Protein AF-A0AAU0RFF8-F1 (afdb_monomer)

Foldseek 3Di:
DPLVLVVLVVVLVCCVPPVCVVQVHDDFLVSLLVVVLVVQVVCCVPPNVCRNVVLQVVLCVVVVHDSPDGSLVCLCVVPPPDDRVVSNVVVSVSSNVSSVPPD

pLDDT: mean 92.89, std 7.03, range [52.94, 98.31]

Mean predicted aligned error: 3.37 Å

Radius of gyration: 13.32 Å; Cα contacts (8 Å, |Δi|>4): 74; chains: 1; bounding box: 31×32×32 Å

Secondary structure (DSSP, 8-state):
---HHHHHHHHHHHHHH-HHHHHSS---HHHHHHHHHHHHHHHHHHT-TTHHHHHHHHHHHHHT--TTS-HHHHHHHHTTT--HHHHHHHHHHHHHHHHHHH-

Sequence (103 aa):
MKDIRSDVLQLIALLESRPSMVMGVSPNFQTMAMYIEGYLSGINLASNPNIFPGIDPWFQEKNNVNKSRSWLWHIQKQNKGKSDEELRKILLQTFREYAEEKL

Solvent-accessible surface area (backbone atoms only — not comparable to full-atom values): 5952 Å² total; per-residue (Å²): 131,84,61,61,30,60,54,50,54,52,51,47,55,44,50,73,76,40,38,38,76,77,67,76,41,85,68,51,40,68,58,49,50,53,50,52,53,52,50,36,45,50,46,20,75,75,76,42,79,54,62,45,72,41,51,40,61,49,46,26,61,78,66,75,47,73,85,93,57,53,51,68,57,47,53,53,62,77,47,66,88,60,52,55,68,57,48,38,52,51,50,51,50,53,52,47,53,48,37,76,75,76,86

Structure (mmCIF, N/CA/C/O backbone):
data_AF-A0AAU0RFF8-F1
#
_entry.id   AF-A0AAU0RFF8-F1
#
loop_
_atom_site.group_PDB
_atom_site.id
_atom_site.type_symbol
_atom_site.label_atom_id
_atom_site.label_alt_id
_atom_site.label_comp_id
_atom_site.label_asym_id
_atom_site.label_entity_id
_atom_site.label_seq_id
_atom_site.pdbx_PDB_ins_code
_atom_site.Cartn_x
_atom_site.Cartn_y
_atom_site.Cartn_z
_atom_site.occupancy
_atom_site.B_iso_or_equiv
_atom_site.auth_seq_id
_atom_site.auth_comp_id
_atom_site.auth_asym_id
_atom_site.auth_atom_id
_atom_site.pdbx_PDB_model_num
ATOM 1 N N . MET A 1 1 ? 14.437 -9.411 -18.114 1.00 52.94 1 MET A N 1
ATOM 2 C CA . MET A 1 1 ? 14.105 -8.321 -17.171 1.00 52.94 1 MET A CA 1
ATOM 3 C C . MET A 1 1 ? 13.301 -8.956 -16.051 1.00 52.94 1 MET A C 1
ATOM 5 O O . MET A 1 1 ? 12.470 -9.796 -16.369 1.00 52.94 1 MET A O 1
ATOM 9 N N . LYS A 1 2 ? 13.617 -8.6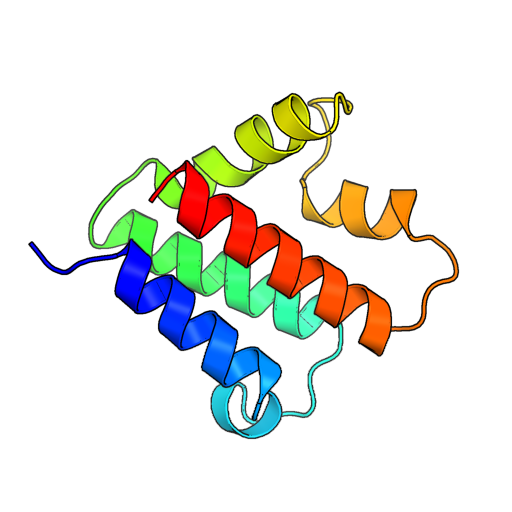87 -14.782 1.00 62.88 2 LYS A N 1
ATOM 10 C CA . LYS A 1 2 ? 12.888 -9.282 -13.652 1.00 62.88 2 LYS A CA 1
ATOM 11 C C . LYS A 1 2 ? 11.450 -8.743 -13.665 1.00 62.88 2 LYS A C 1
ATOM 13 O O . LYS A 1 2 ? 11.273 -7.552 -13.906 1.00 62.88 2 LYS A O 1
ATOM 18 N N . ASP A 1 3 ? 10.455 -9.607 -13.494 1.00 87.50 3 ASP A N 1
ATOM 19 C CA . ASP A 1 3 ? 9.043 -9.217 -13.536 1.00 87.50 3 ASP A CA 1
ATOM 20 C C . ASP A 1 3 ? 8.660 -8.500 -12.230 1.00 87.50 3 ASP A C 1
ATOM 22 O O . ASP A 1 3 ? 8.377 -9.130 -11.211 1.00 87.50 3 ASP A O 1
ATOM 26 N N . ILE A 1 4 ? 8.708 -7.164 -12.266 1.00 89.12 4 ILE A N 1
ATOM 27 C CA . ILE A 1 4 ? 8.442 -6.297 -11.111 1.00 89.12 4 ILE A CA 1
ATOM 28 C C . ILE A 1 4 ? 7.013 -6.492 -10.597 1.00 89.12 4 ILE A C 1
ATOM 30 O O . ILE A 1 4 ? 6.801 -6.509 -9.385 1.00 89.12 4 ILE A O 1
ATOM 34 N N . ARG A 1 5 ? 6.042 -6.676 -11.497 1.00 92.12 5 ARG A N 1
ATOM 35 C CA . ARG A 1 5 ? 4.651 -6.932 -11.125 1.00 92.12 5 ARG A CA 1
ATOM 36 C C . ARG A 1 5 ? 4.547 -8.199 -10.290 1.00 92.12 5 ARG A C 1
ATOM 38 O O . ARG A 1 5 ? 3.957 -8.173 -9.212 1.00 92.12 5 ARG A O 1
ATOM 45 N N . SER A 1 6 ? 5.140 -9.295 -10.761 1.00 92.56 6 SER A N 1
ATOM 46 C CA . SER A 1 6 ? 5.132 -10.564 -10.030 1.00 92.56 6 SER A CA 1
ATOM 47 C C . SER A 1 6 ? 5.812 -10.450 -8.662 1.00 92.56 6 SER A C 1
ATOM 49 O O . SER A 1 6 ? 5.269 -10.955 -7.679 1.00 92.56 6 SER A O 1
ATOM 51 N N . ASP A 1 7 ? 6.950 -9.755 -8.572 1.00 92.00 7 ASP A N 1
ATOM 52 C CA . ASP A 1 7 ? 7.655 -9.516 -7.303 1.00 92.00 7 ASP A CA 1
ATOM 53 C C . ASP A 1 7 ? 6.778 -8.719 -6.311 1.00 92.00 7 ASP A C 1
ATOM 55 O O . ASP A 1 7 ? 6.662 -9.087 -5.138 1.00 92.00 7 ASP A O 1
ATOM 59 N N . VAL A 1 8 ? 6.099 -7.668 -6.784 1.00 93.75 8 VAL A N 1
ATOM 60 C CA . VAL A 1 8 ? 5.183 -6.851 -5.970 1.00 93.75 8 VAL A CA 1
ATOM 61 C C . VAL A 1 8 ? 3.979 -7.669 -5.497 1.00 93.75 8 VAL A C 1
ATOM 63 O O . VAL A 1 8 ? 3.645 -7.643 -4.313 1.00 93.75 8 VAL A O 1
ATOM 66 N N . LEU A 1 9 ? 3.342 -8.438 -6.383 1.00 95.75 9 LEU A N 1
ATOM 67 C CA . LEU A 1 9 ? 2.185 -9.267 -6.025 1.00 95.75 9 LEU A CA 1
ATOM 68 C C . LEU A 1 9 ? 2.546 -10.360 -5.010 1.00 95.75 9 LEU A C 1
ATOM 70 O O . LEU A 1 9 ? 1.755 -10.646 -4.106 1.00 95.75 9 LEU A O 1
ATOM 74 N N . GLN A 1 10 ? 3.747 -10.938 -5.113 1.00 95.44 10 GLN A N 1
ATOM 75 C CA . GLN A 1 10 ? 4.264 -11.880 -4.119 1.00 95.44 10 GLN A CA 1
ATOM 76 C C . GLN A 1 10 ? 4.501 -11.204 -2.766 1.00 95.44 10 GLN A C 1
ATOM 78 O O . GLN A 1 10 ? 4.110 -11.760 -1.738 1.00 95.44 10 GLN A O 1
ATOM 83 N N . LEU A 1 11 ? 5.079 -9.996 -2.745 1.00 95.94 11 LEU A N 1
ATOM 84 C CA . LEU A 1 11 ? 5.234 -9.234 -1.505 1.00 95.94 11 LEU A CA 1
ATOM 85 C C . LEU A 1 11 ? 3.879 -8.973 -0.836 1.00 95.94 11 LEU A C 1
ATOM 87 O O . LEU A 1 11 ? 3.749 -9.165 0.372 1.00 95.94 11 LEU A O 1
ATOM 91 N N . ILE A 1 12 ? 2.866 -8.569 -1.604 1.00 97.44 12 ILE A N 1
ATOM 92 C CA . ILE A 1 12 ? 1.524 -8.306 -1.070 1.00 97.44 12 ILE A CA 1
ATOM 93 C C . ILE A 1 12 ? 0.945 -9.575 -0.434 1.00 97.44 12 ILE A C 1
ATOM 95 O O . ILE A 1 12 ? 0.496 -9.525 0.708 1.00 97.44 12 ILE A O 1
ATOM 99 N N . ALA A 1 13 ? 1.030 -10.726 -1.108 1.00 97.56 13 ALA A N 1
ATOM 100 C CA . ALA A 1 13 ? 0.558 -11.998 -0.553 1.00 97.56 13 ALA A CA 1
ATOM 101 C C . ALA A 1 13 ? 1.284 -12.387 0.755 1.00 97.56 13 ALA A C 1
ATOM 103 O O . ALA A 1 13 ? 0.679 -12.936 1.685 1.00 97.56 13 ALA A O 1
ATOM 104 N N . LEU A 1 14 ? 2.580 -12.080 0.869 1.00 97.06 14 LEU A N 1
ATOM 105 C CA . LEU A 1 14 ? 3.342 -12.279 2.106 1.00 97.06 14 LEU A CA 1
ATOM 106 C C . LEU A 1 14 ? 2.895 -11.321 3.220 1.00 97.06 14 LEU A C 1
ATOM 108 O O . LEU A 1 14 ? 2.748 -11.750 4.364 1.00 97.06 14 LEU A O 1
ATOM 112 N N . LEU A 1 15 ? 2.640 -10.050 2.901 1.00 97.12 15 LEU A N 1
ATOM 113 C CA . LEU A 1 15 ? 2.149 -9.054 3.859 1.00 97.12 15 LEU A CA 1
ATOM 114 C C . LEU A 1 15 ? 0.720 -9.347 4.338 1.00 97.12 15 LEU A C 1
ATOM 116 O O . LEU A 1 15 ? 0.404 -9.078 5.494 1.00 97.12 15 LEU A O 1
ATOM 120 N N . GLU A 1 16 ? -0.133 -9.920 3.488 1.00 96.31 16 GLU A N 1
ATOM 121 C CA . GLU A 1 16 ? -1.484 -10.358 3.860 1.00 96.31 16 GLU A CA 1
ATOM 122 C C . GLU A 1 16 ? -1.445 -11.566 4.804 1.00 96.31 16 GLU A C 1
ATOM 124 O O . GLU A 1 16 ? -2.165 -11.606 5.801 1.00 96.31 16 GLU A O 1
ATOM 129 N N . SER A 1 17 ? -0.595 -12.553 4.504 1.00 96.38 17 SER A N 1
ATOM 130 C CA . SER A 1 17 ? -0.572 -13.828 5.229 1.00 96.38 17 SER A CA 1
ATOM 131 C C . SER A 1 17 ? 0.289 -13.808 6.491 1.00 96.38 17 SER A C 1
ATOM 133 O O . SER A 1 17 ? -0.048 -14.461 7.480 1.00 96.38 17 SER A O 1
ATOM 135 N N . ARG A 1 18 ? 1.430 -13.110 6.466 1.00 95.50 18 ARG A N 1
ATOM 136 C CA . ARG A 1 18 ? 2.451 -13.144 7.528 1.00 95.50 18 ARG A CA 1
ATOM 137 C C . ARG A 1 18 ? 3.130 -11.778 7.723 1.00 95.50 18 ARG A C 1
ATOM 139 O O . ARG A 1 18 ? 4.362 -11.706 7.701 1.00 95.50 18 ARG A O 1
ATOM 146 N N . PRO A 1 19 ? 2.373 -10.696 7.983 1.00 94.94 19 PRO A N 1
ATOM 147 C CA . PRO A 1 19 ? 2.926 -9.342 8.058 1.00 94.94 19 PRO A CA 1
ATOM 148 C C . PRO A 1 19 ? 4.065 -9.217 9.079 1.00 94.94 19 PRO A C 1
ATOM 150 O O . PRO A 1 19 ? 5.109 -8.640 8.779 1.00 94.94 19 PRO A O 1
ATOM 153 N N . SER A 1 20 ? 3.916 -9.833 10.256 1.00 94.69 20 SER A N 1
ATOM 154 C CA . SER A 1 20 ? 4.934 -9.773 11.310 1.00 94.69 20 SER A CA 1
ATOM 155 C C . SER A 1 20 ? 6.229 -10.502 10.965 1.00 94.69 20 SER A C 1
ATOM 157 O O . SER A 1 20 ? 7.288 -10.113 11.443 1.00 94.69 20 SER A O 1
ATOM 159 N N . MET A 1 21 ? 6.167 -11.538 10.125 1.00 94.81 21 MET A N 1
ATOM 160 C CA . MET A 1 21 ? 7.358 -12.249 9.653 1.00 94.81 21 MET A CA 1
ATOM 161 C C . MET A 1 21 ? 8.144 -11.393 8.659 1.00 94.81 21 MET A C 1
ATOM 163 O O . MET A 1 21 ? 9.368 -11.364 8.710 1.00 94.81 21 MET A O 1
ATOM 167 N N . VAL A 1 22 ? 7.438 -10.687 7.773 1.00 94.25 22 VAL A N 1
ATOM 168 C CA . VAL A 1 22 ? 8.050 -9.812 6.764 1.00 94.25 22 VAL A CA 1
ATOM 169 C C . VAL A 1 22 ? 8.657 -8.567 7.409 1.00 94.25 22 VAL A C 1
ATOM 171 O O . VAL A 1 22 ? 9.738 -8.132 7.024 1.00 94.25 22 VAL A O 1
ATOM 174 N N . MET A 1 23 ? 7.963 -7.992 8.393 1.00 93.75 23 MET A N 1
ATOM 175 C CA . MET A 1 23 ? 8.310 -6.689 8.967 1.00 93.75 23 MET A CA 1
ATOM 176 C C . MET A 1 23 ? 9.035 -6.774 10.318 1.00 93.75 23 MET A C 1
ATOM 178 O O . MET A 1 23 ? 9.462 -5.750 10.843 1.00 93.75 23 MET A O 1
ATOM 182 N N . GLY A 1 24 ? 9.149 -7.967 10.911 1.00 91.75 24 GLY A N 1
ATOM 183 C CA . GLY A 1 24 ? 9.764 -8.185 12.227 1.00 91.75 24 GLY A CA 1
ATOM 184 C C . GLY A 1 24 ? 8.950 -7.660 13.419 1.00 91.75 24 GLY A C 1
ATOM 185 O O . GLY A 1 24 ? 9.378 -7.796 14.562 1.00 91.75 24 GLY A O 1
ATOM 186 N N . VAL A 1 25 ? 7.780 -7.067 13.174 1.00 90.75 25 VAL A N 1
ATOM 187 C CA . VAL A 1 25 ? 6.878 -6.479 14.176 1.00 90.75 25 VAL A CA 1
ATOM 188 C C . VAL A 1 25 ? 5.433 -6.686 13.746 1.00 90.75 25 VAL A C 1
ATOM 190 O O . VAL A 1 25 ? 5.172 -6.763 12.553 1.00 90.75 25 VAL A O 1
ATOM 193 N N . SER A 1 26 ? 4.482 -6.715 14.684 1.00 91.44 26 SER A N 1
ATOM 194 C CA . SER A 1 26 ? 3.058 -6.632 14.327 1.00 91.44 26 SER A CA 1
ATOM 195 C C . SER A 1 26 ? 2.762 -5.226 13.795 1.00 91.44 26 SER A C 1
ATOM 197 O O . SER A 1 26 ? 2.777 -4.282 14.590 1.00 91.44 26 SER A O 1
ATOM 199 N N . PRO A 1 27 ? 2.535 -5.040 12.483 1.00 95.19 27 PRO A N 1
ATOM 200 C CA . PRO A 1 27 ? 2.484 -3.702 11.925 1.00 95.19 27 PRO A CA 1
ATOM 201 C C . PRO A 1 27 ? 1.104 -3.088 12.127 1.00 95.19 27 PRO A C 1
ATOM 203 O O . PRO A 1 27 ? 0.084 -3.752 11.934 1.00 95.19 27 PRO A O 1
ATOM 206 N N . ASN A 1 28 ? 1.089 -1.799 12.447 1.00 96.81 28 ASN A N 1
ATOM 207 C CA . ASN A 1 28 ? -0.092 -0.968 12.257 1.00 96.81 28 ASN A CA 1
ATOM 208 C C . ASN A 1 28 ? -0.126 -0.418 10.816 1.00 96.81 28 ASN A C 1
ATOM 210 O O . ASN A 1 28 ? 0.811 -0.634 10.035 1.00 96.81 28 ASN A O 1
ATOM 214 N N . PHE A 1 29 ? -1.192 0.294 10.451 1.00 96.88 29 PHE A N 1
ATOM 215 C CA . PHE A 1 29 ? -1.346 0.928 9.141 1.00 96.88 29 PHE A CA 1
ATOM 216 C C . PHE A 1 29 ? -0.128 1.772 8.757 1.00 96.88 29 PHE A C 1
ATOM 218 O O . PHE A 1 29 ? 0.404 1.609 7.662 1.00 96.88 29 PHE A O 1
ATOM 225 N N . GLN A 1 30 ? 0.344 2.637 9.658 1.00 96.31 30 GLN A N 1
ATOM 226 C CA . GLN A 1 30 ? 1.443 3.556 9.368 1.00 96.31 30 GLN A CA 1
ATOM 227 C C . GLN A 1 30 ? 2.753 2.805 9.107 1.00 96.31 30 GLN A C 1
ATOM 229 O O . GLN A 1 30 ? 3.467 3.124 8.158 1.00 96.31 30 GLN A O 1
ATOM 234 N N . THR A 1 31 ? 3.060 1.787 9.916 1.00 96.94 31 THR A N 1
ATOM 235 C CA . THR A 1 31 ? 4.256 0.957 9.731 1.00 96.94 31 THR A CA 1
ATOM 236 C C . THR A 1 31 ? 4.211 0.230 8.387 1.00 96.94 31 THR A C 1
ATOM 238 O O . THR A 1 31 ? 5.212 0.194 7.675 1.00 96.94 31 THR A O 1
ATOM 241 N N . MET A 1 32 ? 3.055 -0.330 8.016 1.00 97.62 32 MET A N 1
ATOM 242 C CA . MET A 1 32 ? 2.890 -1.036 6.741 1.00 97.62 32 MET A CA 1
ATOM 243 C C . MET A 1 32 ? 2.971 -0.085 5.544 1.00 97.62 32 MET A C 1
ATO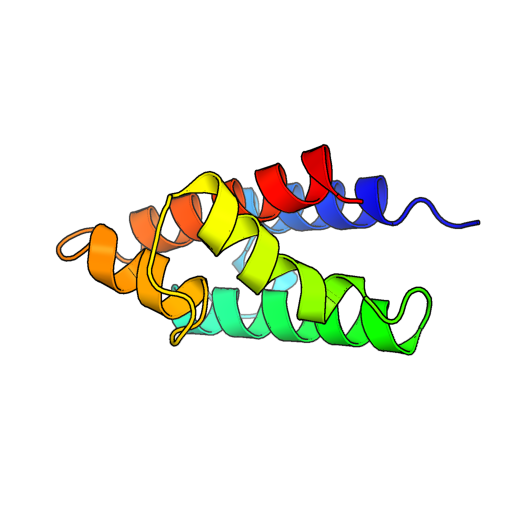M 245 O O . MET A 1 32 ? 3.624 -0.407 4.554 1.00 97.62 32 MET A O 1
ATOM 249 N N . ALA A 1 33 ? 2.374 1.102 5.654 1.00 97.31 33 ALA A N 1
ATOM 250 C CA . ALA A 1 33 ? 2.435 2.132 4.625 1.00 97.31 33 ALA A CA 1
ATOM 251 C C . ALA A 1 33 ? 3.879 2.574 4.358 1.00 97.31 33 ALA A C 1
ATOM 253 O O . ALA A 1 33 ? 4.326 2.537 3.214 1.00 97.31 33 ALA A O 1
ATOM 254 N N . MET A 1 34 ? 4.641 2.878 5.414 1.00 96.06 34 MET A N 1
ATOM 255 C CA . MET A 1 34 ? 6.058 3.238 5.291 1.00 96.06 34 MET A CA 1
ATOM 256 C C . MET A 1 34 ? 6.892 2.129 4.644 1.00 96.06 34 MET A C 1
ATOM 258 O O . MET A 1 34 ? 7.778 2.408 3.839 1.00 96.06 34 MET A O 1
ATOM 262 N N . TYR A 1 35 ? 6.616 0.868 4.983 1.00 96.69 35 TYR A N 1
ATOM 263 C CA . TYR A 1 35 ? 7.309 -0.267 4.379 1.00 96.69 35 TYR A CA 1
ATOM 264 C C . TYR A 1 35 ? 7.040 -0.361 2.872 1.00 96.69 35 TYR A C 1
ATOM 266 O O . TYR A 1 35 ? 7.976 -0.533 2.094 1.00 96.69 35 TYR A O 1
ATOM 274 N N . ILE A 1 36 ? 5.781 -0.203 2.449 1.00 96.00 36 ILE A N 1
ATOM 275 C CA . ILE A 1 36 ? 5.396 -0.223 1.030 1.00 96.00 36 ILE A CA 1
ATOM 276 C C . ILE A 1 36 ? 6.038 0.942 0.268 1.00 96.00 36 ILE A C 1
ATOM 278 O O . ILE A 1 36 ? 6.616 0.723 -0.795 1.00 96.00 36 ILE A O 1
ATOM 282 N N . GLU A 1 37 ? 5.998 2.162 0.809 1.00 94.75 37 GLU A N 1
ATOM 283 C CA . GLU A 1 37 ? 6.641 3.323 0.176 1.00 94.75 37 GLU A CA 1
ATOM 284 C C . GLU A 1 37 ? 8.160 3.139 0.047 1.00 94.75 37 GLU A C 1
ATOM 286 O O . GLU A 1 37 ? 8.739 3.448 -0.998 1.00 94.75 37 GLU A O 1
ATOM 291 N N . GLY A 1 38 ? 8.808 2.577 1.074 1.00 94.50 38 GLY A N 1
ATOM 292 C CA . GLY A 1 38 ? 10.230 2.236 1.038 1.00 94.50 38 GLY A CA 1
ATOM 293 C C . GLY A 1 38 ? 10.554 1.167 -0.008 1.00 94.50 38 GLY A C 1
ATOM 294 O O . GLY A 1 38 ? 11.520 1.308 -0.759 1.00 94.50 38 GLY A O 1
ATOM 295 N N . TYR A 1 39 ? 9.722 0.129 -0.112 1.00 93.81 39 TYR A N 1
ATOM 296 C CA . TYR A 1 39 ? 9.870 -0.919 -1.121 1.00 93.81 39 TYR A CA 1
ATOM 297 C C . TYR A 1 39 ? 9.723 -0.366 -2.546 1.00 93.81 39 TYR A C 1
ATOM 299 O O . TYR A 1 39 ? 10.590 -0.600 -3.392 1.00 93.81 39 TYR A O 1
ATOM 307 N N . LEU A 1 40 ? 8.681 0.434 -2.798 1.00 91.75 40 LEU A N 1
ATOM 308 C CA . LEU A 1 40 ? 8.478 1.109 -4.080 1.00 91.75 40 LEU A CA 1
ATOM 309 C C . LEU A 1 40 ? 9.647 2.038 -4.420 1.00 91.75 40 LEU A C 1
ATOM 311 O O . LEU A 1 40 ? 10.125 2.017 -5.552 1.00 91.75 40 LEU A O 1
ATOM 315 N N . SER A 1 41 ? 10.151 2.802 -3.446 1.00 90.75 41 SER A N 1
ATOM 316 C CA . SER A 1 41 ? 11.331 3.659 -3.617 1.00 90.75 41 SER A CA 1
ATOM 317 C C . SER A 1 41 ? 12.575 2.854 -4.007 1.00 90.75 41 SER A C 1
ATOM 319 O O . SER A 1 41 ? 13.323 3.261 -4.895 1.00 90.75 41 SER A O 1
ATOM 321 N N . GLY A 1 42 ? 12.783 1.684 -3.393 1.00 91.00 42 GLY A N 1
ATOM 322 C CA . GLY A 1 42 ? 13.883 0.778 -3.729 1.00 91.00 42 GLY A CA 1
ATOM 323 C C . GLY A 1 42 ? 13.803 0.256 -5.165 1.00 91.00 42 GLY A C 1
ATOM 324 O O . GLY A 1 42 ? 14.792 0.317 -5.897 1.00 91.00 42 GLY A O 1
ATOM 325 N N . ILE A 1 43 ? 12.618 -0.181 -5.605 1.00 88.69 43 ILE A N 1
ATOM 326 C CA . ILE A 1 43 ? 12.378 -0.565 -7.007 1.00 88.69 43 ILE A CA 1
ATOM 327 C C . ILE A 1 43 ? 12.639 0.623 -7.942 1.00 88.69 43 ILE A C 1
ATOM 329 O O . ILE A 1 43 ? 13.257 0.465 -9.000 1.00 88.69 43 ILE A O 1
ATOM 333 N N . ASN A 1 44 ? 12.189 1.815 -7.542 1.00 88.06 44 ASN A N 1
ATOM 334 C CA . ASN A 1 44 ? 12.333 3.033 -8.327 1.00 88.06 44 ASN A CA 1
ATOM 335 C C . ASN A 1 44 ? 13.803 3.357 -8.621 1.00 88.06 44 ASN A C 1
ATOM 337 O O . ASN A 1 44 ? 14.147 3.702 -9.748 1.00 88.06 44 ASN A O 1
ATOM 341 N N . LEU A 1 45 ? 14.670 3.199 -7.615 1.00 86.19 45 LEU A N 1
ATOM 342 C CA . LEU A 1 45 ? 16.116 3.403 -7.732 1.00 86.19 45 LEU A CA 1
ATOM 343 C C . LEU A 1 45 ? 16.811 2.302 -8.543 1.00 86.19 45 LEU A C 1
ATOM 345 O O . LEU A 1 45 ? 17.764 2.584 -9.265 1.00 86.19 45 LEU A O 1
ATOM 349 N N . ALA A 1 46 ? 16.366 1.052 -8.407 1.00 85.12 46 ALA A N 1
ATOM 350 C CA . ALA A 1 46 ? 17.056 -0.096 -8.984 1.00 85.12 46 ALA A CA 1
ATOM 351 C C . ALA A 1 46 ? 16.670 -0.395 -10.439 1.00 85.12 46 ALA A C 1
ATOM 353 O O . ALA A 1 46 ? 17.409 -1.101 -11.127 1.00 85.12 46 ALA A O 1
ATOM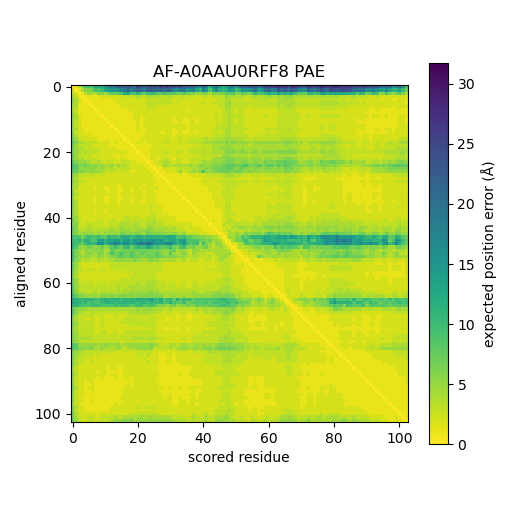 354 N N . SER A 1 47 ? 15.485 0.018 -10.899 1.00 78.00 47 SER A N 1
ATOM 355 C CA . SER A 1 47 ? 14.938 -0.515 -12.157 1.00 78.00 47 SER A 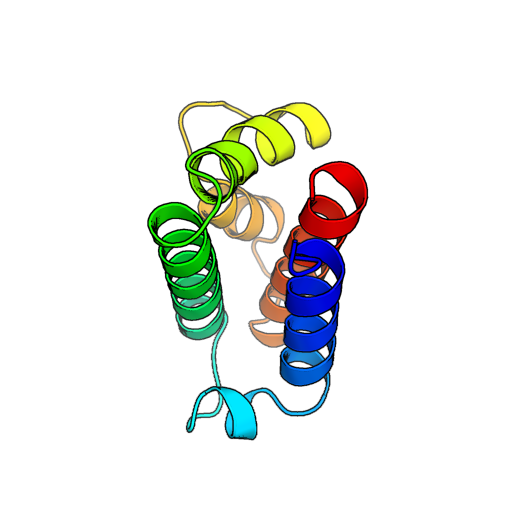CA 1
ATOM 356 C C . SER A 1 47 ? 14.107 0.468 -12.975 1.00 78.00 47 SER A C 1
ATOM 358 O O . SER A 1 47 ? 14.362 0.601 -14.169 1.00 78.00 47 SER A O 1
ATOM 360 N N . ASN A 1 48 ? 13.108 1.133 -12.387 1.00 73.06 48 ASN A N 1
ATOM 361 C CA . ASN A 1 48 ? 12.168 1.959 -13.153 1.00 73.06 48 ASN A CA 1
ATOM 362 C C . ASN A 1 48 ? 11.785 3.234 -12.382 1.00 73.06 48 ASN A C 1
ATOM 364 O O . ASN A 1 48 ? 11.037 3.136 -11.409 1.00 73.06 48 ASN A O 1
ATOM 368 N N . PRO A 1 49 ? 12.224 4.424 -12.836 1.00 72.94 49 PRO A N 1
ATOM 369 C CA . PRO A 1 49 ? 12.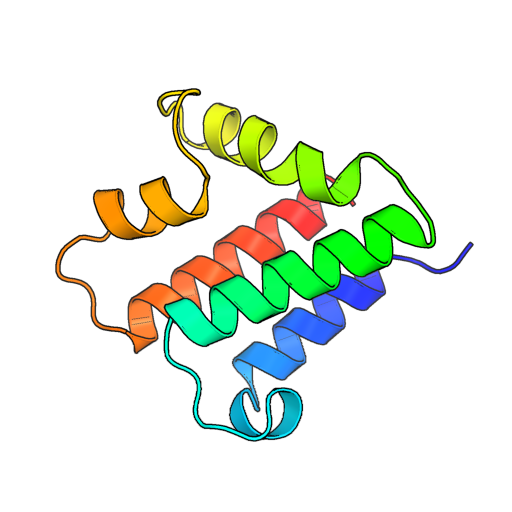155 5.665 -12.063 1.00 72.94 49 PRO A CA 1
ATOM 370 C C . PRO A 1 49 ? 10.745 6.249 -11.881 1.00 72.94 49 PRO A C 1
ATOM 372 O O . PRO A 1 49 ? 10.605 7.257 -11.188 1.00 72.94 49 PRO A O 1
ATOM 375 N N . ASN A 1 50 ? 9.714 5.637 -12.474 1.00 80.00 50 ASN A N 1
ATOM 376 C CA . ASN A 1 50 ? 8.341 6.144 -12.437 1.00 80.00 50 ASN A CA 1
ATOM 377 C C . ASN A 1 50 ? 7.381 5.298 -11.590 1.00 80.00 50 ASN A C 1
ATOM 379 O O . ASN A 1 50 ? 6.216 5.665 -11.452 1.00 80.00 50 ASN A O 1
ATOM 383 N N . ILE A 1 51 ? 7.839 4.190 -11.003 1.00 82.81 51 ILE A N 1
ATOM 384 C CA . ILE A 1 51 ? 6.969 3.293 -10.232 1.00 82.81 51 ILE A CA 1
ATOM 385 C C . ILE A 1 51 ? 6.509 3.947 -8.930 1.00 82.81 51 ILE A C 1
ATOM 387 O O . ILE A 1 51 ? 5.325 3.887 -8.607 1.00 82.81 51 ILE A O 1
ATOM 391 N N . PHE A 1 52 ? 7.414 4.575 -8.180 1.00 84.12 52 PHE A N 1
ATOM 392 C CA . PHE A 1 52 ? 7.036 5.216 -6.921 1.00 84.12 52 PHE A CA 1
ATOM 393 C C . PHE A 1 52 ? 6.277 6.535 -7.144 1.00 84.12 52 PHE A C 1
ATOM 395 O O . PHE A 1 52 ? 5.194 6.683 -6.583 1.00 84.12 52 PHE A O 1
ATOM 402 N N . PRO A 1 53 ? 6.725 7.452 -8.027 1.00 85.12 53 PRO A N 1
ATOM 403 C CA . PRO A 1 53 ? 5.957 8.660 -8.341 1.00 85.12 53 PRO A CA 1
ATOM 404 C C . PRO A 1 53 ? 4.602 8.387 -9.014 1.00 85.12 53 PRO A C 1
ATOM 406 O O . PRO A 1 53 ? 3.736 9.257 -9.002 1.00 85.12 53 PRO A O 1
ATOM 409 N N . GLY A 1 54 ? 4.417 7.210 -9.625 1.00 91.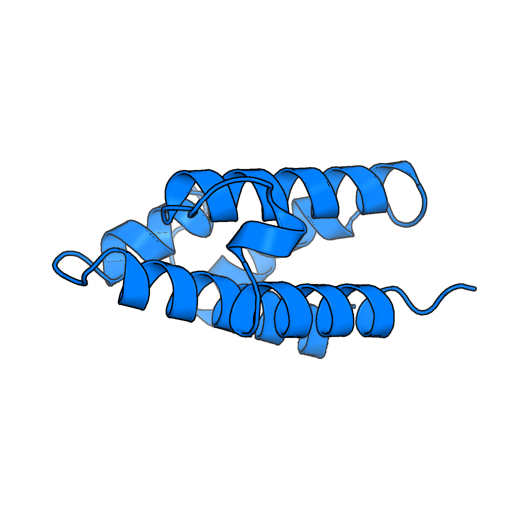00 54 GLY A N 1
ATOM 410 C CA . GLY A 1 54 ? 3.223 6.861 -10.397 1.00 91.00 54 GLY A CA 1
ATOM 411 C C . GLY A 1 54 ? 1.990 6.485 -9.570 1.00 91.00 54 GLY A C 1
ATOM 412 O O . GLY A 1 54 ? 0.874 6.607 -10.081 1.00 91.00 54 GLY A O 1
ATOM 413 N N . ILE A 1 55 ? 2.152 6.081 -8.303 1.00 94.44 55 ILE A N 1
ATOM 414 C CA . ILE A 1 55 ? 1.024 5.615 -7.477 1.00 94.44 55 ILE A CA 1
ATOM 415 C C . ILE A 1 55 ? 0.064 6.749 -7.101 1.00 94.44 55 ILE A C 1
ATOM 417 O O . ILE A 1 55 ? -1.150 6.563 -7.144 1.00 94.44 55 ILE A O 1
ATOM 421 N N . ASP A 1 56 ? 0.585 7.940 -6.799 1.00 95.00 56 ASP A N 1
ATOM 422 C CA . ASP A 1 56 ? -0.226 9.109 -6.446 1.00 95.00 56 ASP A CA 1
ATOM 423 C C . ASP A 1 56 ? -1.1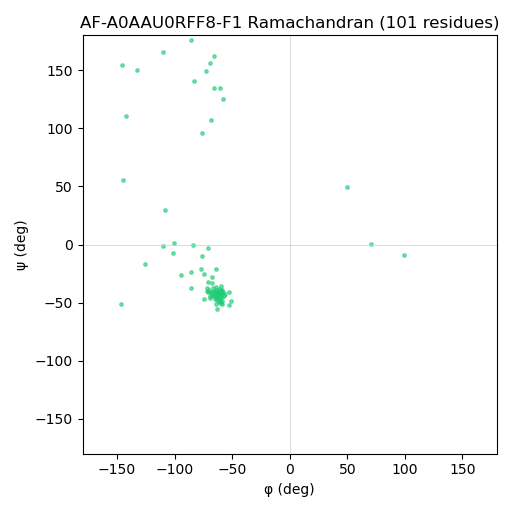38 9.553 -7.607 1.00 95.00 56 ASP A C 1
ATOM 425 O O . ASP A 1 56 ? -2.358 9.589 -7.414 1.00 95.00 56 ASP A O 1
ATOM 429 N N . PRO A 1 57 ? -0.614 9.836 -8.821 1.00 94.94 57 PRO A N 1
ATOM 430 C CA . PRO A 1 57 ? -1.440 10.183 -9.975 1.00 94.94 57 PRO A CA 1
ATOM 431 C C . PRO A 1 57 ? -2.468 9.105 -10.310 1.00 94.94 57 PRO A C 1
ATOM 433 O O . PRO A 1 57 ? -3.629 9.432 -10.552 1.00 94.94 57 PRO A O 1
ATOM 436 N N . TRP A 1 58 ? -2.059 7.830 -10.292 1.00 96.25 58 TRP A N 1
ATOM 437 C CA . TRP A 1 58 ? -2.960 6.713 -10.565 1.00 96.25 58 TRP A CA 1
ATOM 438 C C . TRP A 1 58 ? -4.111 6.659 -9.559 1.00 96.25 58 TRP A C 1
ATOM 440 O O . TRP A 1 58 ? -5.272 6.600 -9.960 1.00 96.25 58 TRP A O 1
ATOM 450 N N . PHE A 1 59 ? -3.812 6.732 -8.260 1.00 96.88 59 PHE A N 1
ATOM 451 C CA . PHE A 1 59 ? -4.834 6.678 -7.219 1.00 96.88 59 PHE A CA 1
ATOM 452 C C . PHE A 1 59 ? -5.808 7.852 -7.347 1.00 96.88 59 PHE A C 1
ATOM 454 O O . PHE A 1 59 ? -7.023 7.681 -7.208 1.00 96.88 59 PHE A O 1
ATOM 461 N N . GLN A 1 60 ? -5.271 9.045 -7.614 1.00 95.25 60 GLN A N 1
ATOM 462 C CA . GLN A 1 60 ? -6.046 10.271 -7.759 1.00 95.25 60 GLN A CA 1
ATOM 463 C C . GLN A 1 60 ? -7.000 10.217 -8.952 1.00 95.25 60 GLN A C 1
ATOM 465 O O . GLN A 1 60 ? -8.162 10.599 -8.813 1.00 95.25 60 GLN A O 1
ATOM 470 N N . GLU A 1 61 ? -6.525 9.719 -10.095 1.00 95.31 61 GLU A N 1
ATOM 471 C CA . GLU A 1 61 ? -7.337 9.496 -11.291 1.00 95.31 61 GLU A CA 1
ATOM 472 C C . GLU A 1 61 ? -8.415 8.437 -11.035 1.00 95.31 61 GLU A C 1
ATOM 474 O O . GLU A 1 61 ? -9.599 8.708 -11.231 1.00 95.31 61 GLU A O 1
ATOM 479 N N . LYS A 1 62 ? -8.024 7.270 -10.507 1.00 95.44 62 LYS A N 1
ATOM 480 C CA . LYS A 1 62 ? -8.925 6.137 -10.262 1.00 95.44 62 LYS A CA 1
ATOM 481 C C . LYS A 1 62 ? -10.077 6.483 -9.319 1.00 95.44 62 LYS A C 1
ATOM 483 O O . LYS A 1 62 ? -11.203 6.042 -9.531 1.00 95.44 62 LYS A O 1
ATOM 488 N N . ASN A 1 63 ? -9.806 7.276 -8.284 1.00 94.62 63 ASN A N 1
ATOM 489 C CA . ASN A 1 63 ? -10.787 7.614 -7.251 1.00 94.62 63 ASN A CA 1
ATOM 490 C C . ASN A 1 63 ? -11.419 9.003 -7.431 1.00 94.62 63 ASN A C 1
ATOM 492 O O . ASN A 1 63 ? -12.225 9.410 -6.594 1.00 94.62 63 ASN A O 1
ATOM 496 N N . ASN A 1 64 ? -11.055 9.740 -8.488 1.00 93.88 64 ASN A N 1
ATOM 497 C CA . ASN A 1 64 ? -11.484 11.120 -8.729 1.00 93.88 64 ASN A CA 1
ATOM 498 C C . ASN A 1 64 ? -11.289 12.033 -7.496 1.00 93.88 64 ASN A C 1
ATOM 500 O O . ASN A 1 64 ? -12.205 12.734 -7.055 1.00 93.88 64 ASN A O 1
ATOM 504 N N . VAL A 1 65 ? -10.092 11.993 -6.898 1.00 93.62 65 VAL A N 1
ATOM 505 C CA . VAL A 1 65 ? -9.751 12.762 -5.687 1.00 93.62 65 VAL A CA 1
ATOM 506 C C . VAL A 1 65 ? -8.754 13.891 -5.954 1.00 93.62 65 VAL A C 1
ATOM 508 O O . VAL A 1 65 ? -8.103 13.974 -6.992 1.00 93.62 65 VAL A O 1
ATOM 511 N N . ASN A 1 66 ? -8.634 14.796 -4.980 1.00 87.12 66 ASN A N 1
ATOM 512 C CA . ASN A 1 66 ? -7.765 15.968 -5.056 1.00 87.12 66 ASN A CA 1
ATOM 513 C C . ASN A 1 66 ? -6.276 15.591 -5.221 1.00 87.12 66 ASN A C 1
ATOM 515 O O . ASN A 1 66 ? -5.749 14.778 -4.461 1.00 87.12 66 ASN A O 1
ATOM 519 N N . LYS A 1 67 ? -5.585 16.276 -6.142 1.00 88.81 67 LYS A N 1
ATOM 520 C CA . LYS A 1 67 ? -4.172 16.054 -6.488 1.00 88.81 67 LYS A CA 1
ATOM 521 C C . LYS A 1 67 ? -3.135 16.587 -5.488 1.00 88.81 67 LYS A C 1
ATOM 523 O O . LYS A 1 67 ? -1.954 16.294 -5.606 1.00 88.81 67 LYS A O 1
ATOM 528 N N . SER A 1 68 ? -3.554 17.378 -4.502 1.00 88.25 68 SER A N 1
ATOM 529 C CA . SER A 1 68 ? -2.661 18.036 -3.525 1.00 88.25 68 SER A CA 1
ATOM 530 C C . SER A 1 68 ? -2.269 17.169 -2.320 1.00 88.25 68 SER A C 1
ATOM 532 O O . SER A 1 68 ? -1.564 17.640 -1.427 1.00 88.25 68 SER A O 1
ATOM 534 N N . ARG A 1 69 ? -2.755 15.924 -2.242 1.00 92.06 69 ARG A N 1
ATOM 535 C CA . ARG A 1 69 ? -2.508 15.001 -1.124 1.00 92.06 69 ARG A CA 1
ATOM 536 C C . ARG A 1 69 ? -2.108 13.625 -1.645 1.00 92.06 69 ARG A C 1
ATOM 538 O O . ARG A 1 69 ? -2.563 13.224 -2.717 1.00 92.06 69 ARG A O 1
ATOM 545 N N . SER A 1 70 ? -1.296 12.920 -0.859 1.00 94.31 70 SER A N 1
ATOM 546 C CA . SER A 1 70 ? -0.861 11.565 -1.191 1.00 94.31 70 SER A CA 1
ATOM 547 C C . SER A 1 70 ? -2.007 10.555 -1.104 1.00 94.31 70 SER A C 1
ATOM 549 O O . SER A 1 70 ? -2.986 10.747 -0.374 1.00 94.31 70 SER A O 1
ATOM 551 N N . TRP A 1 71 ? -1.863 9.447 -1.821 1.00 95.44 71 TRP A N 1
ATOM 552 C CA . TRP A 1 71 ? -2.759 8.298 -1.816 1.00 95.44 71 TRP A CA 1
ATOM 553 C C . TRP A 1 71 ? -3.007 7.765 -0.393 1.00 95.44 71 TRP A C 1
ATOM 555 O O . TRP A 1 71 ? -4.155 7.520 -0.022 1.00 95.44 71 TRP A O 1
ATOM 565 N N . LEU A 1 72 ? -1.971 7.705 0.457 1.00 96.56 72 LEU A N 1
ATOM 566 C CA . LEU A 1 72 ? -2.095 7.311 1.868 1.00 96.56 72 LEU A CA 1
ATOM 567 C C . LEU A 1 72 ? -3.016 8.238 2.666 1.00 96.56 72 LEU A C 1
ATOM 569 O O . LEU A 1 72 ? -3.852 7.769 3.444 1.00 96.56 72 LEU A O 1
ATOM 573 N N . TRP A 1 73 ? -2.888 9.553 2.465 1.00 96.00 73 TRP A N 1
ATOM 574 C CA . TRP A 1 73 ? -3.755 10.526 3.128 1.00 96.00 73 TRP A CA 1
ATOM 575 C C . TRP A 1 73 ? -5.216 10.314 2.725 1.00 96.00 73 TRP A C 1
ATOM 577 O O . TRP A 1 73 ? -6.106 10.352 3.578 1.00 96.00 73 TRP A O 1
ATOM 587 N N . HIS A 1 74 ? -5.470 10.053 1.439 1.00 96.31 74 HIS A N 1
ATOM 588 C CA . HIS A 1 74 ? -6.820 9.778 0.945 1.00 96.31 74 HIS A CA 1
ATOM 589 C C . HIS A 1 74 ? -7.389 8.485 1.522 1.00 96.31 74 HIS A C 1
ATOM 591 O O . HIS A 1 74 ? -8.522 8.516 2.003 1.00 96.31 74 HIS A O 1
ATOM 597 N N . ILE A 1 75 ? -6.605 7.400 1.585 1.00 96.81 75 ILE A N 1
ATOM 598 C CA . ILE A 1 75 ? -7.022 6.144 2.230 1.00 96.81 75 ILE A CA 1
ATOM 599 C C . ILE A 1 75 ? -7.503 6.419 3.656 1.00 96.81 75 ILE A C 1
ATOM 601 O O . ILE A 1 75 ? -8.628 6.053 4.001 1.00 96.81 75 ILE A O 1
ATOM 605 N N . GLN A 1 76 ? -6.705 7.111 4.473 1.00 95.94 76 GLN A N 1
ATOM 606 C CA . GLN A 1 76 ? -7.083 7.424 5.855 1.00 95.94 76 GLN A CA 1
ATOM 607 C C . GLN A 1 76 ? -8.311 8.337 5.930 1.00 95.94 76 GLN A C 1
ATOM 609 O O . GLN A 1 76 ? -9.200 8.133 6.760 1.00 95.94 76 GLN A O 1
ATOM 614 N N . LYS A 1 77 ? -8.379 9.358 5.067 1.00 95.38 77 LYS A N 1
ATOM 615 C CA . LYS A 1 77 ? -9.461 10.345 5.085 1.00 95.38 77 LYS A CA 1
ATOM 616 C C . LYS A 1 77 ? -10.805 9.740 4.682 1.00 95.38 77 LYS A C 1
ATOM 618 O O . LYS A 1 77 ? -11.808 10.038 5.330 1.00 95.38 77 LYS A O 1
ATOM 623 N N . GLN A 1 78 ? -10.828 8.929 3.629 1.00 95.69 78 GLN A N 1
ATOM 624 C CA . GLN A 1 78 ? -12.037 8.300 3.088 1.00 95.69 78 GLN A CA 1
ATOM 625 C C . GLN A 1 78 ? -12.531 7.143 3.958 1.00 95.69 78 GLN A C 1
ATOM 627 O O . GLN A 1 78 ? -13.721 6.851 3.977 1.00 95.69 78 GLN A O 1
ATOM 632 N N . ASN A 1 79 ? -11.632 6.516 4.717 1.00 96.81 79 ASN A N 1
ATOM 633 C CA . ASN A 1 79 ? -11.939 5.384 5.588 1.00 96.81 79 ASN A CA 1
ATOM 634 C C . ASN A 1 79 ? -11.901 5.763 7.074 1.00 96.81 79 ASN A C 1
ATOM 636 O O . ASN A 1 79 ? -11.591 4.938 7.935 1.00 96.81 79 ASN A O 1
ATOM 640 N N . LYS A 1 80 ? -12.218 7.025 7.389 1.00 95.00 80 LYS A N 1
ATOM 641 C CA . LYS A 1 80 ? -12.260 7.512 8.768 1.00 95.00 80 LYS A CA 1
ATOM 642 C C . LYS A 1 80 ? -13.253 6.678 9.588 1.00 95.00 80 LYS A C 1
ATOM 644 O O . LYS A 1 80 ? -14.423 6.590 9.235 1.00 95.00 80 LYS A O 1
ATOM 649 N N . GLY A 1 81 ? -12.786 6.122 10.704 1.00 95.62 81 GLY A N 1
ATOM 650 C CA . GLY A 1 81 ? -13.589 5.285 11.602 1.00 95.62 81 GLY A CA 1
ATOM 651 C C . GLY A 1 81 ? -13.395 3.780 11.410 1.00 95.62 81 GLY A C 1
ATOM 652 O O . GLY A 1 81 ? -13.857 3.021 12.256 1.00 95.62 81 GLY A O 1
ATOM 653 N N . LYS A 1 82 ? -12.679 3.347 10.363 1.00 97.62 82 LYS A N 1
ATOM 654 C CA . LYS A 1 82 ? -12.240 1.954 10.234 1.00 97.62 82 LYS A CA 1
ATOM 655 C C . LYS A 1 82 ? -11.115 1.636 11.218 1.00 97.62 82 LYS A C 1
ATOM 657 O O . LYS A 1 82 ? -10.315 2.506 11.569 1.00 97.62 82 LYS A O 1
ATOM 662 N N . SER A 1 83 ? -11.065 0.382 11.648 1.00 97.81 83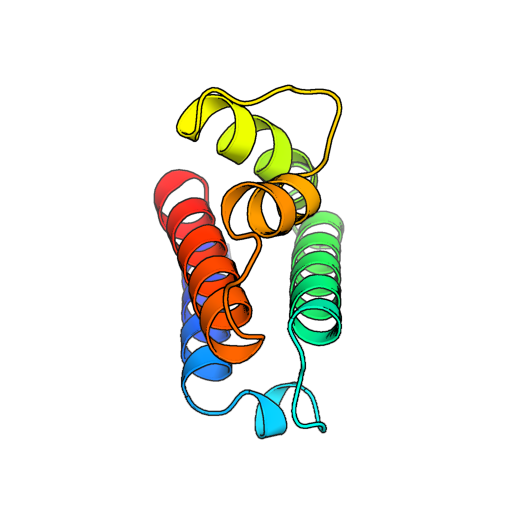 SER A N 1
ATOM 663 C CA . SER A 1 83 ? -9.992 -0.155 12.480 1.00 97.81 83 SER A CA 1
ATOM 664 C C . SER A 1 83 ? -8.655 -0.180 11.735 1.00 97.81 83 SER A C 1
ATOM 666 O O . SER A 1 83 ? -8.596 -0.130 10.505 1.00 97.81 83 SER A O 1
ATOM 668 N N . ASP A 1 84 ? -7.562 -0.304 12.487 1.00 96.81 84 ASP A N 1
ATOM 669 C CA . ASP A 1 84 ? -6.223 -0.430 11.908 1.00 96.81 84 ASP A CA 1
ATOM 670 C C . ASP A 1 84 ? -6.105 -1.637 10.959 1.00 96.81 84 ASP A C 1
ATOM 672 O O . ASP A 1 84 ? -5.536 -1.530 9.874 1.00 96.81 84 ASP A O 1
ATOM 676 N N . GLU A 1 85 ? -6.707 -2.772 11.326 1.00 95.88 85 GLU A N 1
ATOM 677 C CA . GLU A 1 85 ? -6.729 -3.972 10.489 1.00 95.88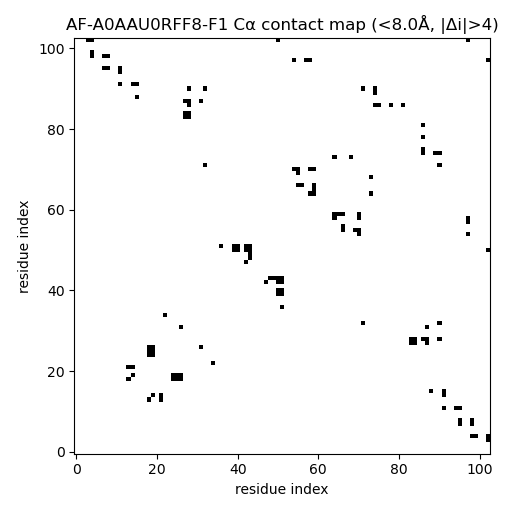 85 GLU A CA 1
ATOM 678 C C . GLU A 1 85 ? -7.437 -3.727 9.150 1.00 95.88 85 GLU A C 1
ATOM 680 O O . GLU A 1 85 ? -6.926 -4.108 8.097 1.00 95.88 85 GLU A O 1
ATOM 685 N N . GLU A 1 86 ? -8.593 -3.064 9.169 1.00 98.00 86 GLU A N 1
ATOM 686 C CA . GLU A 1 86 ? -9.319 -2.716 7.946 1.00 98.00 86 GLU A CA 1
ATOM 687 C C . GLU A 1 86 ? -8.531 -1.734 7.076 1.00 98.00 86 GLU A C 1
ATOM 689 O O . GLU A 1 86 ? -8.478 -1.904 5.857 1.00 98.00 86 GLU A O 1
ATOM 694 N N . LEU A 1 87 ? -7.878 -0.737 7.680 1.00 98.31 87 LEU A N 1
ATOM 695 C CA . LEU A 1 87 ? -7.025 0.201 6.950 1.00 98.31 87 LEU A CA 1
ATOM 696 C C . LEU A 1 87 ? -5.834 -0.510 6.296 1.00 98.31 87 LEU A C 1
ATOM 698 O O . LEU A 1 87 ? -5.513 -0.210 5.147 1.00 98.31 87 LEU A O 1
ATOM 702 N N . ARG A 1 88 ? -5.216 -1.488 6.971 1.00 97.69 88 ARG A N 1
ATOM 703 C CA . ARG A 1 88 ? -4.154 -2.322 6.381 1.00 97.69 88 ARG A CA 1
ATOM 704 C C . ARG A 1 88 ? -4.656 -3.157 5.205 1.00 97.69 88 ARG A C 1
ATOM 706 O O . ARG A 1 88 ? -3.970 -3.236 4.191 1.00 97.69 88 ARG A O 1
ATOM 713 N N . LYS A 1 89 ? -5.858 -3.734 5.291 1.00 97.94 89 LYS A N 1
ATOM 714 C CA . LYS A 1 89 ? -6.464 -4.466 4.161 1.00 97.94 89 LYS A CA 1
ATOM 715 C C . LYS A 1 89 ? -6.694 -3.551 2.957 1.00 97.94 89 LYS A C 1
ATOM 717 O O . LYS A 1 89 ? -6.359 -3.921 1.840 1.00 97.94 89 LYS A O 1
ATOM 722 N N . ILE A 1 90 ? -7.202 -2.340 3.185 1.00 98.31 90 ILE A N 1
ATOM 723 C CA . ILE A 1 90 ? -7.433 -1.347 2.121 1.00 98.31 90 ILE A CA 1
ATOM 724 C C . ILE A 1 90 ? -6.117 -0.887 1.498 1.00 98.31 90 ILE A C 1
ATOM 726 O O . ILE A 1 90 ? -6.036 -0.745 0.281 1.00 98.31 90 ILE A O 1
ATOM 730 N N . LEU A 1 91 ? -5.084 -0.685 2.316 1.00 98.31 91 LEU A N 1
ATOM 731 C CA . LEU A 1 91 ? -3.740 -0.349 1.858 1.00 98.31 91 LEU A CA 1
ATOM 732 C C . LEU A 1 91 ? -3.181 -1.423 0.916 1.00 98.31 91 LEU A C 1
ATOM 734 O O . LEU A 1 91 ? -2.750 -1.100 -0.188 1.00 98.31 91 LEU A O 1
ATOM 738 N N . LEU A 1 92 ? -3.221 -2.691 1.336 1.00 98.12 92 LEU A N 1
ATOM 739 C CA . LEU A 1 92 ? -2.714 -3.816 0.545 1.00 98.12 92 LEU A CA 1
ATOM 740 C C . LEU A 1 92 ? -3.529 -4.027 -0.733 1.00 98.12 92 LEU A C 1
ATOM 742 O O . LEU A 1 92 ? -2.944 -4.224 -1.794 1.00 98.12 92 LEU A O 1
ATOM 746 N N . GLN A 1 93 ? -4.854 -3.899 -0.657 1.00 98.25 93 GLN A N 1
ATOM 747 C CA . GLN A 1 93 ? -5.724 -3.968 -1.829 1.00 98.25 93 GLN A CA 1
ATOM 748 C C . GLN A 1 93 ? -5.438 -2.830 -2.818 1.00 98.25 93 GLN A C 1
ATOM 750 O O . GLN A 1 93 ? -5.293 -3.073 -4.011 1.00 98.25 93 GLN A O 1
ATOM 755 N N . THR A 1 94 ? -5.277 -1.597 -2.331 1.00 97.81 94 THR A N 1
ATOM 756 C CA . THR A 1 94 ? -4.909 -0.452 -3.178 1.00 97.81 94 THR A CA 1
ATOM 757 C C . THR A 1 94 ? -3.560 -0.687 -3.857 1.00 97.81 94 THR A C 1
ATOM 759 O O . THR A 1 94 ? -3.405 -0.426 -5.048 1.00 97.81 94 THR A O 1
ATOM 762 N N . PHE A 1 95 ? -2.580 -1.216 -3.119 1.00 97.31 95 PHE A N 1
ATOM 763 C CA . PHE A 1 95 ? -1.265 -1.517 -3.676 1.00 97.31 95 PHE A CA 1
ATOM 764 C C . PHE A 1 95 ? -1.316 -2.648 -4.718 1.00 97.31 95 PHE A C 1
ATOM 766 O O . PHE A 1 95 ? -0.641 -2.572 -5.745 1.00 97.31 95 PHE A O 1
ATOM 773 N N . ARG A 1 96 ? -2.162 -3.660 -4.498 1.00 98.00 96 ARG A N 1
ATOM 774 C CA . ARG A 1 96 ? -2.424 -4.747 -5.451 1.00 98.00 96 ARG A CA 1
ATOM 775 C C . ARG A 1 96 ? -3.006 -4.225 -6.755 1.00 98.00 96 ARG A C 1
ATOM 777 O O . ARG A 1 96 ? -2.484 -4.546 -7.815 1.00 98.00 96 ARG A O 1
ATOM 784 N N . GLU A 1 97 ? -4.032 -3.387 -6.673 1.00 97.88 97 GLU A N 1
ATOM 785 C CA . GLU A 1 97 ? -4.664 -2.792 -7.852 1.00 97.88 97 GLU A CA 1
ATOM 786 C C . GLU A 1 97 ? -3.681 -1.935 -8.654 1.00 97.88 97 GLU A C 1
ATOM 788 O O . GLU A 1 97 ? -3.647 -2.020 -9.880 1.00 97.88 97 GLU A O 1
ATOM 793 N N . TYR A 1 98 ? -2.830 -1.160 -7.973 1.00 96.44 98 TYR A N 1
ATOM 794 C CA . TYR A 1 98 ? -1.770 -0.410 -8.642 1.00 96.44 98 TYR A CA 1
ATOM 795 C C . TYR A 1 98 ? -0.824 -1.339 -9.408 1.00 96.44 98 TYR A C 1
ATOM 797 O O . TYR A 1 98 ? -0.537 -1.106 -10.582 1.00 96.44 98 TYR A O 1
ATOM 805 N N . ALA A 1 99 ? -0.367 -2.410 -8.753 1.00 94.25 99 ALA A N 1
ATOM 806 C CA . ALA A 1 99 ? 0.520 -3.388 -9.365 1.00 94.25 99 ALA A CA 1
ATOM 807 C C . ALA A 1 99 ? -0.119 -4.063 -10.584 1.00 94.25 99 ALA A C 1
ATOM 809 O O . ALA A 1 99 ? 0.544 -4.261 -11.594 1.00 94.25 99 ALA A O 1
ATOM 810 N N . GLU A 1 100 ? -1.406 -4.395 -10.518 1.00 95.25 100 GLU A N 1
ATOM 811 C CA . GLU A 1 100 ? -2.105 -5.077 -11.607 1.00 95.25 100 GLU A CA 1
ATOM 812 C C . GLU A 1 100 ? -2.351 -4.190 -12.832 1.00 95.25 100 GLU A C 1
ATOM 814 O O . GLU A 1 100 ? -2.362 -4.696 -13.960 1.00 95.25 100 GLU A O 1
ATOM 819 N N . GLU A 1 101 ? -2.549 -2.890 -12.615 1.00 94.75 101 GLU A N 1
ATOM 820 C CA . GLU A 1 101 ? -2.892 -1.934 -13.667 1.00 94.75 101 GLU A CA 1
ATOM 821 C C . GLU A 1 101 ? -1.682 -1.207 -14.267 1.00 94.75 101 GLU A C 1
ATOM 823 O O . GLU A 1 101 ? -1.774 -0.729 -15.402 1.00 94.75 101 GLU A O 1
ATOM 828 N N . LYS A 1 102 ? -0.580 -1.056 -13.518 1.00 91.62 102 LYS A N 1
ATOM 829 C CA . LYS A 1 102 ? 0.528 -0.155 -13.889 1.00 91.62 102 LYS A CA 1
ATOM 830 C C . LYS A 1 102 ? 1.912 -0.793 -13.936 1.00 91.62 102 LYS A C 1
ATOM 832 O O . LYS A 1 102 ? 2.803 -0.167 -14.515 1.00 91.62 102 LYS A O 1
ATOM 837 N N . LEU A 1 103 ? 2.108 -1.973 -13.346 1.00 88.81 103 LEU A N 1
ATOM 838 C CA . LEU A 1 103 ? 3.398 -2.677 -13.318 1.00 88.81 103 LEU A CA 1
ATOM 839 C C . LEU A 1 103 ? 3.387 -3.880 -14.263 1.00 88.81 103 LEU A C 1
ATOM 841 O O . LEU A 1 103 ? 4.469 -4.150 -14.826 1.00 88.81 103 LEU A O 1
#